Protein AF-Q32TJ1-F1 (afdb_monomer)

Structure (mmCIF, N/CA/C/O backbone):
data_AF-Q32TJ1-F1
#
_entry.id   AF-Q32TJ1-F1
#
loop_
_atom_site.group_PDB
_atom_site.id
_atom_site.type_symbol
_atom_site.label_atom_id
_atom_site.label_alt_id
_atom_site.label_comp_id
_atom_site.label_asym_id
_atom_site.label_entity_id
_atom_site.label_seq_id
_atom_site.pdbx_PDB_ins_code
_atom_site.Cartn_x
_atom_site.Cartn_y
_atom_site.Cartn_z
_atom_site.occupancy
_atom_site.B_iso_or_equiv
_atom_site.auth_seq_id
_atom_site.auth_comp_id
_atom_site.auth_asym_id
_atom_site.auth_atom_id
_atom_site.pdbx_PDB_model_num
ATOM 1 N N . ARG A 1 1 ? -4.917 -23.044 -46.648 1.00 36.59 1 ARG A N 1
ATOM 2 C CA . ARG A 1 1 ? -3.957 -22.404 -47.580 1.00 36.59 1 ARG A CA 1
ATOM 3 C C . ARG A 1 1 ? -4.450 -20.978 -47.834 1.00 36.59 1 ARG A C 1
ATOM 5 O O . ARG A 1 1 ? -5.431 -20.860 -48.542 1.00 36.59 1 ARG A O 1
ATOM 12 N N . ALA A 1 2 ? -3.769 -19.972 -47.253 1.00 36.56 2 ALA A N 1
ATOM 13 C CA . ALA A 1 2 ? -3.841 -18.522 -47.552 1.00 36.56 2 ALA A CA 1
ATOM 14 C C . ALA A 1 2 ? -5.196 -17.806 -47.244 1.00 36.56 2 ALA A C 1
ATOM 16 O O . ALA A 1 2 ? -6.236 -18.425 -47.377 1.00 36.56 2 ALA A O 1
ATOM 17 N N . LYS A 1 3 ? -5.308 -16.540 -46.803 1.00 39.62 3 LYS A N 1
ATOM 18 C CA . LYS A 1 3 ? -4.400 -15.377 -46.734 1.00 39.62 3 LYS A CA 1
ATOM 19 C C . LYS A 1 3 ? -4.752 -14.465 -45.535 1.00 39.62 3 LYS A C 1
ATOM 21 O O . LYS A 1 3 ? -5.917 -14.345 -45.180 1.00 39.62 3 LYS A O 1
ATOM 26 N N . LEU A 1 4 ? -3.728 -13.797 -44.989 1.00 44.09 4 LEU A N 1
ATOM 27 C CA . LEU A 1 4 ? -3.820 -12.560 -44.200 1.00 44.09 4 LEU A CA 1
ATOM 28 C C . LEU A 1 4 ? -4.519 -11.455 -45.015 1.00 44.09 4 LEU A C 1
ATOM 30 O O . LEU A 1 4 ? -4.162 -11.258 -46.176 1.00 44.09 4 LEU A O 1
ATOM 34 N N . GLU A 1 5 ? -5.406 -10.684 -44.386 1.00 36.50 5 GLU A N 1
ATOM 35 C CA . GLU A 1 5 ? -5.881 -9.394 -44.901 1.00 36.50 5 GLU A CA 1
ATOM 36 C C . GLU A 1 5 ? -5.278 -8.295 -44.015 1.00 36.50 5 GLU A C 1
ATOM 38 O O . GLU A 1 5 ? -5.454 -8.263 -42.796 1.00 36.50 5 GLU A O 1
ATOM 43 N N . SER A 1 6 ? -4.421 -7.490 -44.637 1.00 44.41 6 SER A N 1
ATOM 44 C CA . SER A 1 6 ? -3.606 -6.4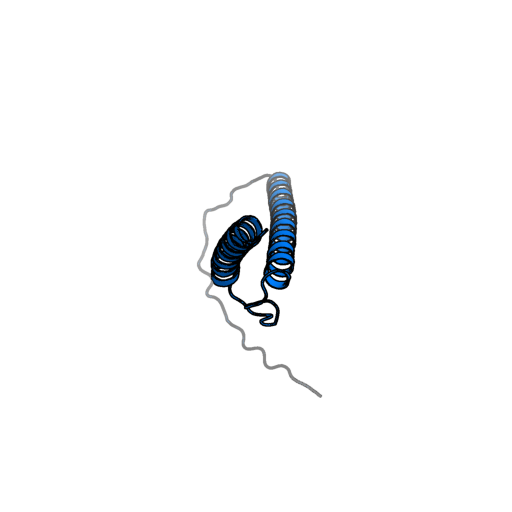57 -44.017 1.00 44.41 6 SER A CA 1
ATOM 45 C C . SER A 1 6 ? -4.335 -5.135 -44.204 1.00 44.41 6 SER A C 1
ATOM 47 O O . SER A 1 6 ? -4.279 -4.541 -45.278 1.00 44.41 6 SER A O 1
ATOM 49 N N . SER A 1 7 ? -5.019 -4.652 -43.167 1.00 45.88 7 SER A N 1
ATOM 50 C CA . SER A 1 7 ? -5.580 -3.300 -43.183 1.00 45.88 7 SER A CA 1
ATOM 51 C C . SER A 1 7 ? -4.448 -2.276 -43.045 1.00 45.88 7 SER A C 1
ATOM 53 O O . SER A 1 7 ? -4.089 -1.838 -41.949 1.00 45.88 7 SER A O 1
ATOM 55 N N . GLY A 1 8 ? -3.848 -1.927 -44.182 1.00 43.12 8 GLY A N 1
ATOM 56 C CA . GLY A 1 8 ? -2.823 -0.901 -44.308 1.00 43.12 8 GLY A CA 1
ATOM 57 C C . GLY A 1 8 ? -3.378 0.481 -43.971 1.00 43.12 8 GLY A C 1
ATOM 58 O O . GLY A 1 8 ? -4.147 1.063 -44.731 1.00 43.12 8 GLY A O 1
ATOM 59 N N . ARG A 1 9 ? -2.951 1.046 -42.839 1.00 52.78 9 ARG A N 1
ATOM 60 C CA . ARG A 1 9 ? -3.112 2.480 -42.575 1.00 52.78 9 ARG A CA 1
ATOM 61 C C . ARG A 1 9 ? -2.003 3.229 -43.311 1.00 52.78 9 ARG A C 1
ATOM 63 O O . ARG A 1 9 ? -0.878 3.306 -42.827 1.00 52.78 9 ARG A O 1
ATOM 70 N N . VAL A 1 10 ? -2.323 3.775 -44.482 1.00 51.16 10 VAL A N 1
ATOM 71 C CA . VAL A 1 10 ? -1.451 4.715 -45.199 1.00 51.16 10 VAL A CA 1
ATOM 72 C C . VAL A 1 10 ? -1.467 6.043 -44.439 1.00 51.16 10 VAL A C 1
ATOM 74 O O . VAL A 1 10 ? -2.418 6.818 -44.526 1.00 51.16 10 VAL A O 1
ATOM 77 N N . LEU A 1 11 ? -0.427 6.293 -43.642 1.00 51.31 11 LEU A N 1
ATOM 78 C CA . LEU A 1 11 ? -0.200 7.588 -43.006 1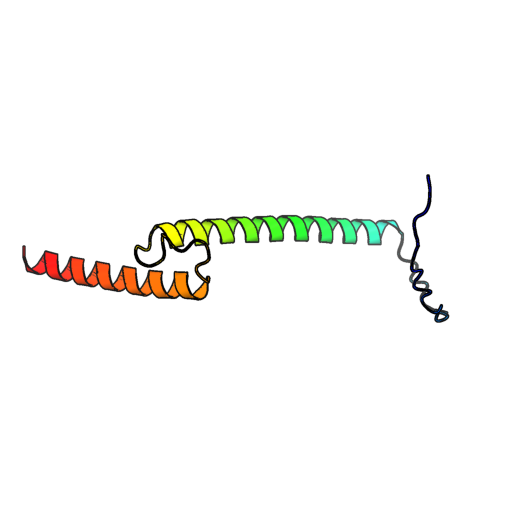.00 51.31 11 LEU A CA 1
ATOM 79 C C . LEU A 1 11 ? 0.426 8.545 -44.025 1.00 51.31 11 LEU A C 1
ATOM 81 O O . LEU A 1 11 ? 1.503 8.307 -44.567 1.00 51.31 11 LEU A O 1
ATOM 85 N N . LYS A 1 12 ? -0.314 9.622 -44.289 1.00 50.84 12 LYS A N 1
ATOM 86 C CA . LYS A 1 12 ? -0.010 10.722 -45.205 1.00 50.84 12 LYS A CA 1
ATOM 87 C C . LYS A 1 12 ? 1.358 11.329 -44.870 1.00 50.84 12 LYS A C 1
ATOM 89 O O . LYS A 1 12 ? 1.572 11.827 -43.767 1.00 50.84 12 LYS A O 1
ATOM 94 N N . GLN A 1 13 ? 2.269 11.278 -45.837 1.00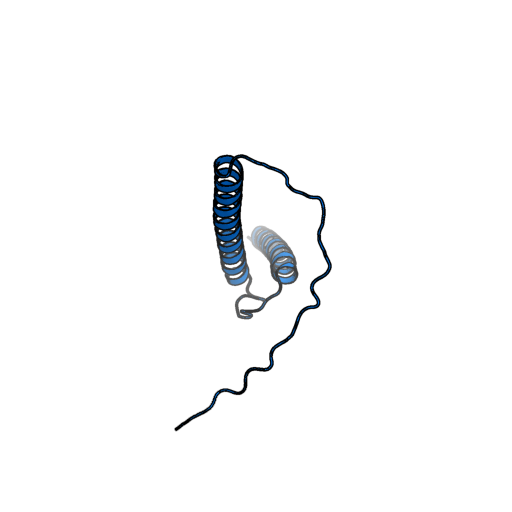 50.31 13 GLN A N 1
ATOM 95 C CA . GLN A 1 13 ? 3.613 11.840 -45.761 1.00 50.31 13 GLN A CA 1
ATOM 96 C C . GLN A 1 13 ? 3.501 13.372 -45.742 1.00 50.31 13 GLN A C 1
ATOM 98 O O . GLN A 1 13 ? 3.285 14.008 -46.771 1.00 50.31 13 GLN A O 1
ATOM 103 N N . ILE A 1 14 ? 3.579 13.970 -44.555 1.00 55.06 14 ILE A N 1
ATOM 104 C CA . ILE A 1 14 ? 3.745 15.416 -44.403 1.00 55.06 14 ILE A CA 1
ATOM 105 C C . ILE A 1 14 ? 5.242 15.683 -44.574 1.00 55.06 14 ILE A C 1
ATOM 107 O O . ILE A 1 14 ? 6.062 15.162 -43.818 1.00 55.06 14 ILE A O 1
ATOM 111 N N . SER A 1 15 ? 5.601 16.424 -45.621 1.00 56.97 15 SER A N 1
ATOM 112 C CA . SER A 1 15 ? 6.976 16.790 -45.965 1.00 56.97 15 SER A CA 1
ATOM 113 C C . SER A 1 15 ? 7.662 17.545 -44.822 1.00 56.97 15 SER A C 1
ATOM 115 O O . SER A 1 15 ? 7.551 18.764 -44.715 1.00 56.97 15 SER A O 1
ATOM 117 N N . ASN A 1 16 ? 8.419 16.828 -43.991 1.00 50.47 16 ASN A N 1
ATOM 118 C CA . ASN A 1 16 ? 9.330 17.412 -43.009 1.00 50.47 16 ASN A CA 1
ATOM 119 C C . ASN A 1 16 ? 10.631 17.839 -43.698 1.00 50.47 16 ASN A C 1
ATOM 121 O O . ASN A 1 16 ? 11.674 17.197 -43.559 1.00 50.47 16 ASN A O 1
ATOM 125 N N . ASN A 1 17 ? 10.577 18.950 -44.430 1.00 61.88 17 ASN A N 1
ATOM 126 C CA . ASN A 1 17 ? 11.786 19.701 -44.731 1.00 61.88 17 ASN A CA 1
ATOM 127 C C . ASN A 1 17 ? 12.159 20.514 -43.484 1.00 61.88 17 ASN A C 1
ATOM 129 O O . ASN A 1 17 ? 11.358 21.309 -43.002 1.00 61.88 17 ASN A O 1
ATOM 133 N N . ASN A 1 18 ? 13.401 20.339 -43.021 1.00 58.47 18 ASN A N 1
ATOM 134 C CA . ASN A 1 18 ? 14.131 21.246 -42.125 1.00 58.47 18 ASN A CA 1
ATOM 135 C C . ASN A 1 18 ? 14.252 20.917 -40.621 1.00 58.47 18 ASN A C 1
ATOM 137 O O . ASN A 1 18 ? 14.112 21.811 -39.793 1.00 58.47 18 ASN A O 1
ATOM 141 N N . ARG A 1 19 ? 14.634 19.683 -40.247 1.00 54.34 19 ARG A N 1
ATOM 142 C CA . ARG A 1 19 ? 15.381 19.433 -38.988 1.00 54.34 19 ARG A CA 1
ATOM 143 C C . ARG A 1 19 ? 16.430 18.336 -39.158 1.00 54.34 19 ARG A C 1
ATOM 145 O O . ARG A 1 19 ? 16.279 17.228 -38.655 1.00 54.34 19 ARG A O 1
ATOM 152 N N . ARG A 1 20 ? 17.519 18.646 -39.863 1.00 52.22 20 ARG A N 1
ATOM 153 C CA . ARG A 1 20 ? 18.772 17.908 -39.661 1.00 52.22 20 ARG A CA 1
ATOM 154 C C . ARG A 1 20 ? 19.455 18.483 -38.420 1.00 52.22 20 ARG A C 1
ATOM 156 O O . ARG A 1 20 ? 20.290 19.370 -38.533 1.00 52.22 20 ARG A O 1
ATOM 163 N N . CYS A 1 21 ? 19.071 17.994 -37.241 1.00 50.53 21 CYS A N 1
ATOM 164 C CA . CYS A 1 21 ? 19.967 18.048 -36.090 1.00 50.53 21 CYS A CA 1
ATOM 165 C C . CYS A 1 21 ? 21.008 16.953 -36.304 1.00 50.53 21 CYS A C 1
ATOM 167 O O . CYS A 1 21 ? 20.732 15.772 -36.108 1.00 50.53 21 CYS A O 1
ATOM 169 N N . SER A 1 22 ? 22.185 17.346 -36.776 1.00 60.09 22 SER A N 1
ATOM 170 C CA . SER A 1 22 ? 23.355 16.477 -36.824 1.00 60.09 22 SER A CA 1
ATOM 171 C C . SER A 1 22 ? 23.929 16.346 -35.413 1.00 60.09 22 SER A C 1
ATOM 173 O O . SER A 1 22 ? 24.976 16.913 -35.114 1.00 60.09 22 SER A O 1
ATOM 175 N N . SER A 1 23 ? 23.232 15.630 -34.529 1.00 61.84 23 SER A N 1
ATOM 176 C CA . SER A 1 23 ? 23.870 15.109 -33.320 1.00 61.84 23 SER A CA 1
ATOM 177 C C . SER A 1 23 ? 24.810 13.976 -33.743 1.00 61.84 23 SER A C 1
ATOM 179 O O . SER A 1 23 ? 24.420 13.139 -34.568 1.00 61.84 23 SER A O 1
ATOM 181 N N . PRO A 1 24 ? 26.053 13.908 -33.232 1.00 63.25 24 PRO A N 1
ATOM 182 C CA . PRO A 1 24 ? 26.896 12.739 -33.442 1.00 63.25 24 PRO A CA 1
ATOM 183 C C . PRO A 1 24 ? 26.111 11.516 -32.962 1.00 63.25 24 PRO A C 1
ATOM 185 O O . PRO A 1 24 ? 25.669 11.499 -31.816 1.00 63.25 24 PRO A O 1
ATOM 188 N N . ARG A 1 25 ? 25.929 10.494 -33.810 1.00 60.00 25 ARG A N 1
ATOM 189 C CA . ARG A 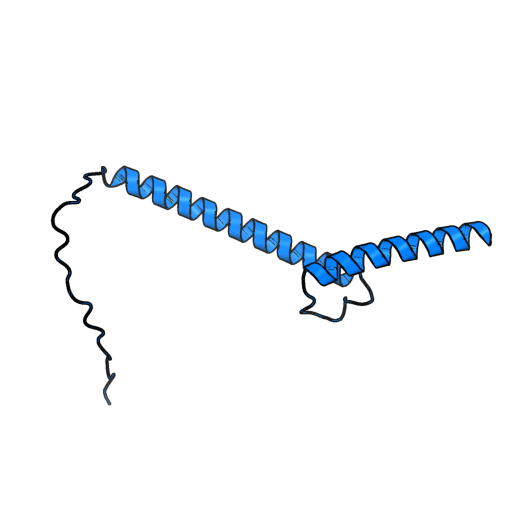1 25 ? 25.112 9.291 -33.515 1.00 60.00 25 ARG A CA 1
ATOM 190 C C . ARG A 1 25 ? 25.469 8.608 -32.180 1.00 60.00 25 ARG A C 1
ATOM 192 O O . ARG A 1 25 ? 24.663 7.856 -31.648 1.00 60.00 25 ARG A O 1
ATOM 199 N N . SER A 1 26 ? 26.662 8.882 -31.647 1.00 61.06 26 SER A N 1
ATOM 200 C CA . SER A 1 26 ? 27.119 8.465 -30.317 1.00 61.06 26 SER A CA 1
ATOM 201 C C . SER A 1 26 ? 26.354 9.128 -29.161 1.00 61.06 26 SER A C 1
ATOM 203 O O . SER A 1 26 ? 26.027 8.447 -28.196 1.00 61.06 26 SER A O 1
ATOM 205 N N . SER A 1 27 ? 26.041 10.428 -29.246 1.00 63.22 27 SER A N 1
ATOM 206 C CA . SER A 1 27 ? 25.383 11.179 -28.162 1.00 63.22 27 SER A CA 1
ATOM 207 C C . SER A 1 27 ? 23.939 10.725 -27.949 1.00 63.22 27 SER A C 1
ATOM 209 O O . SER A 1 27 ? 23.496 10.580 -26.811 1.00 63.22 27 SER A O 1
ATOM 211 N N . ASP A 1 28 ? 23.219 10.433 -29.035 1.00 70.94 28 ASP A N 1
ATOM 212 C CA . ASP A 1 28 ? 21.846 9.924 -28.955 1.00 70.94 28 ASP A CA 1
ATOM 213 C C . ASP A 1 28 ? 21.812 8.514 -28.341 1.00 70.94 28 ASP A C 1
ATOM 215 O O . ASP A 1 28 ? 20.839 8.135 -27.686 1.00 70.94 28 ASP A O 1
ATOM 219 N N . ASN A 1 29 ? 22.871 7.719 -28.531 1.00 78.81 29 ASN A N 1
ATOM 220 C CA . ASN A 1 29 ? 22.958 6.373 -27.971 1.00 78.81 29 ASN A CA 1
ATOM 221 C C . ASN A 1 29 ? 23.153 6.413 -26.446 1.00 78.81 29 ASN A C 1
ATOM 223 O O . ASN A 1 29 ? 22.432 5.731 -25.721 1.00 78.81 29 ASN A O 1
ATOM 227 N N . GLU A 1 30 ? 24.035 7.286 -25.951 1.00 85.69 30 GLU A N 1
ATOM 228 C CA . GLU A 1 30 ? 24.239 7.460 -24.506 1.00 85.69 30 GLU A CA 1
ATOM 229 C C . GLU A 1 30 ? 22.988 7.976 -23.783 1.00 85.69 30 GLU A C 1
ATOM 231 O O . GLU A 1 30 ? 22.680 7.543 -22.669 1.00 85.69 30 GLU A O 1
ATOM 236 N N . GLU A 1 31 ? 22.233 8.889 -24.397 1.00 92.19 31 GLU A N 1
ATOM 237 C CA . GLU A 1 31 ? 20.971 9.365 -23.825 1.00 92.19 31 GLU A CA 1
ATOM 238 C C . GLU A 1 31 ? 19.909 8.255 -23.781 1.00 92.19 31 GLU A C 1
ATOM 240 O O . GLU A 1 31 ? 19.195 8.099 -22.782 1.00 92.19 31 GLU A O 1
ATOM 245 N N . ASN A 1 32 ? 19.832 7.430 -24.829 1.00 93.44 32 ASN A N 1
ATOM 246 C CA . ASN A 1 32 ? 18.945 6.272 -24.846 1.00 93.44 32 ASN A CA 1
ATOM 247 C C . ASN A 1 32 ? 19.292 5.256 -23.752 1.00 93.44 32 ASN A C 1
ATOM 249 O O . ASN A 1 32 ? 18.374 4.740 -23.105 1.00 93.44 32 ASN A O 1
ATOM 253 N N . ASP A 1 33 ? 20.577 5.010 -23.501 1.00 94.25 33 ASP A N 1
ATOM 254 C CA . ASP A 1 33 ? 21.033 4.098 -22.451 1.00 94.25 33 ASP A CA 1
ATOM 255 C C . ASP A 1 33 ? 20.731 4.640 -21.049 1.00 94.25 33 ASP A C 1
ATOM 257 O O . ASP A 1 33 ? 20.189 3.912 -20.211 1.00 94.25 33 ASP A O 1
ATOM 261 N N . LYS A 1 34 ? 20.947 5.939 -20.799 1.00 96.00 34 LYS A N 1
ATOM 262 C CA . LYS A 1 34 ? 20.542 6.595 -19.539 1.00 96.00 34 LYS A CA 1
ATOM 263 C C . LYS A 1 34 ? 19.039 6.464 -19.300 1.00 96.00 34 LYS A C 1
ATOM 265 O O . LYS A 1 34 ? 18.609 6.061 -18.217 1.00 96.00 34 LYS A O 1
ATOM 270 N N . ARG A 1 35 ? 18.229 6.738 -20.328 1.00 96.94 35 ARG A N 1
ATOM 271 C CA . ARG A 1 35 ? 16.766 6.617 -20.262 1.00 96.94 35 ARG A CA 1
ATOM 272 C C . ARG A 1 35 ? 16.322 5.171 -20.030 1.00 96.94 35 ARG A C 1
ATOM 274 O O . ARG A 1 35 ? 15.392 4.931 -19.257 1.00 96.94 35 ARG A O 1
ATOM 281 N N . ARG A 1 36 ? 16.981 4.198 -20.668 1.00 97.25 36 ARG A N 1
ATOM 282 C CA . ARG A 1 36 ? 16.730 2.765 -20.457 1.00 97.25 36 ARG A CA 1
ATOM 283 C C . ARG A 1 36 ? 17.005 2.380 -19.006 1.00 97.25 36 ARG A C 1
ATOM 285 O O . ARG A 1 36 ? 16.117 1.814 -18.370 1.00 97.25 36 ARG A O 1
ATOM 292 N N . THR A 1 37 ? 18.179 2.720 -18.483 1.00 97.81 37 THR A N 1
ATOM 293 C CA . THR A 1 37 ? 18.581 2.415 -17.102 1.00 97.81 37 THR A CA 1
ATOM 294 C C . THR A 1 37 ? 17.628 3.045 -16.091 1.00 97.81 37 THR A C 1
ATOM 296 O O . THR A 1 37 ? 17.114 2.347 -15.218 1.00 97.81 37 THR A O 1
ATOM 299 N N . HIS A 1 38 ? 17.284 4.325 -16.264 1.00 98.44 38 HIS A N 1
ATOM 300 C CA . HIS A 1 38 ? 16.296 5.013 -15.431 1.00 98.44 38 HIS A CA 1
ATOM 301 C C . HIS A 1 38 ? 14.949 4.268 -15.383 1.00 98.44 38 HIS A C 1
ATOM 303 O O . HIS A 1 38 ? 14.395 4.027 -14.312 1.00 98.44 38 HIS A O 1
ATOM 309 N N . ASN A 1 39 ? 14.431 3.838 -16.538 1.00 98.50 39 ASN A N 1
ATOM 310 C CA . ASN A 1 39 ? 13.153 3.127 -16.614 1.00 98.50 39 ASN A CA 1
ATOM 311 C C . ASN A 1 39 ? 13.180 1.753 -15.931 1.00 98.50 39 ASN A C 1
ATOM 313 O O . ASN A 1 39 ? 12.156 1.318 -15.396 1.00 98.50 39 ASN A O 1
ATOM 317 N N . VAL A 1 40 ? 14.321 1.059 -15.972 1.00 98.56 40 VAL A N 1
ATOM 318 C CA . VAL A 1 40 ? 14.509 -0.216 -15.267 1.00 98.56 40 VAL A CA 1
ATOM 319 C C . VAL A 1 40 ? 14.461 0.014 -13.760 1.00 98.56 40 VAL A C 1
ATOM 321 O O . VAL A 1 40 ? 13.663 -0.634 -13.082 1.00 98.56 40 VAL A O 1
ATOM 324 N N . LEU A 1 41 ? 15.229 0.984 -13.259 1.00 98.50 41 LEU A N 1
ATOM 325 C CA . LEU A 1 41 ? 15.285 1.302 -11.831 1.00 98.50 41 LEU A CA 1
ATOM 326 C C . LEU A 1 41 ? 13.923 1.758 -11.292 1.00 98.50 41 LEU A C 1
ATOM 328 O O . LEU A 1 41 ? 13.461 1.252 -10.273 1.00 98.50 41 LEU A O 1
ATOM 332 N N . GLU A 1 42 ? 13.207 2.627 -12.009 1.00 98.62 42 GLU A N 1
ATOM 333 C CA . GLU A 1 42 ? 11.879 3.074 -11.568 1.00 98.62 42 GLU A CA 1
ATOM 334 C C . GLU A 1 42 ? 10.829 1.952 -11.643 1.00 98.62 42 GLU A C 1
ATOM 336 O O . GLU A 1 42 ? 9.858 1.929 -10.883 1.00 98.62 42 GLU A O 1
ATOM 341 N N . ARG A 1 43 ? 10.985 0.975 -12.546 1.00 98.75 43 ARG A N 1
ATOM 342 C CA . ARG A 1 43 ? 10.136 -0.226 -12.531 1.00 98.75 43 ARG A CA 1
ATOM 343 C C . ARG A 1 43 ? 10.424 -1.080 -11.299 1.00 98.75 43 ARG A C 1
ATOM 345 O O . ARG A 1 43 ? 9.471 -1.515 -10.659 1.00 98.75 43 ARG A O 1
ATOM 352 N N . GLN A 1 44 ? 11.695 -1.290 -10.963 1.00 98.81 44 GLN A N 1
ATOM 353 C CA . GLN A 1 44 ? 12.086 -2.028 -9.764 1.00 98.81 44 GLN A CA 1
ATOM 354 C C . GLN A 1 44 ? 11.533 -1.356 -8.503 1.00 98.81 44 GLN A C 1
ATOM 356 O O . GLN A 1 44 ? 10.790 -1.992 -7.759 1.00 98.81 44 GLN A O 1
ATOM 361 N N . ARG A 1 45 ? 11.762 -0.049 -8.341 1.00 98.75 45 ARG A N 1
ATOM 362 C CA . ARG A 1 45 ? 11.224 0.740 -7.226 1.00 98.75 45 ARG A CA 1
ATOM 363 C C . ARG A 1 45 ? 9.705 0.601 -7.094 1.00 98.75 45 ARG A C 1
ATOM 365 O O . ARG A 1 45 ? 9.180 0.412 -5.998 1.00 98.75 45 ARG A O 1
ATOM 372 N N . ARG A 1 46 ? 8.967 0.675 -8.209 1.00 98.69 46 ARG A N 1
ATOM 373 C CA . ARG A 1 46 ? 7.500 0.514 -8.195 1.00 98.69 46 ARG A CA 1
ATOM 374 C C . ARG A 1 46 ? 7.058 -0.902 -7.835 1.00 98.69 46 ARG A C 1
ATOM 376 O O . ARG A 1 46 ? 6.014 -1.046 -7.199 1.00 98.69 46 ARG A O 1
ATOM 383 N N . ASN A 1 47 ? 7.817 -1.922 -8.227 1.00 98.75 47 ASN A N 1
ATOM 384 C CA . ASN A 1 47 ? 7.544 -3.307 -7.851 1.00 98.75 47 ASN A CA 1
ATOM 385 C C . ASN A 1 47 ? 7.772 -3.525 -6.353 1.00 98.75 47 ASN A C 1
ATOM 387 O O . ASN A 1 47 ? 6.895 -4.078 -5.698 1.00 98.75 47 ASN A O 1
ATOM 391 N N . GLU A 1 48 ? 8.882 -3.031 -5.806 1.00 98.75 48 GLU A N 1
ATOM 392 C CA . GLU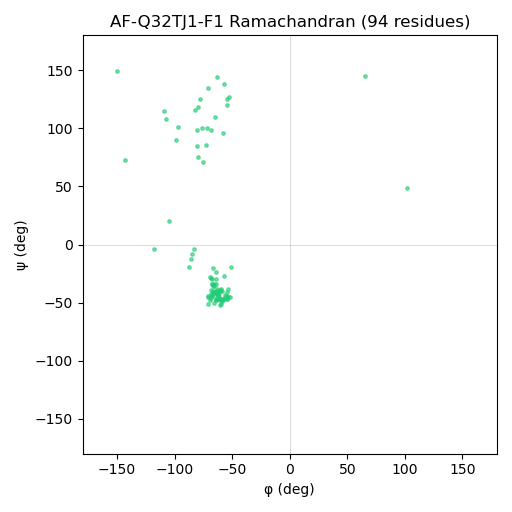 A 1 48 ? 9.166 -3.081 -4.366 1.00 98.75 48 GLU A CA 1
ATOM 393 C C . GLU A 1 48 ? 8.061 -2.380 -3.569 1.00 98.75 48 GLU A C 1
ATOM 395 O O . GLU A 1 48 ? 7.466 -2.984 -2.680 1.00 98.75 48 GLU A O 1
ATOM 400 N N . LEU A 1 49 ? 7.666 -1.167 -3.973 1.00 98.50 49 LEU A N 1
ATOM 401 C CA . LEU A 1 49 ? 6.557 -0.449 -3.340 1.00 98.50 49 LEU A CA 1
ATOM 402 C C . LEU A 1 49 ? 5.236 -1.231 -3.409 1.00 98.50 49 LEU A C 1
ATOM 404 O O . LEU A 1 49 ? 4.461 -1.237 -2.454 1.00 98.50 49 LEU A O 1
ATOM 408 N N . LYS A 1 50 ? 4.951 -1.892 -4.538 1.00 98.06 50 LYS A N 1
ATOM 409 C CA . LYS A 1 50 ? 3.762 -2.743 -4.684 1.00 98.06 50 LYS A CA 1
ATOM 410 C C . LYS A 1 50 ? 3.798 -3.919 -3.701 1.00 98.06 50 LYS A C 1
ATOM 412 O O . LYS A 1 50 ? 2.773 -4.199 -3.089 1.00 98.06 50 LYS A O 1
ATOM 417 N N . LEU A 1 51 ? 4.952 -4.565 -3.534 1.00 98.25 51 LEU A N 1
ATOM 418 C CA . LEU A 1 51 ? 5.132 -5.649 -2.566 1.00 98.25 51 LEU A CA 1
ATOM 419 C C . LEU A 1 51 ? 4.957 -5.148 -1.128 1.00 98.25 51 LEU A C 1
ATOM 421 O O . LEU A 1 51 ? 4.253 -5.792 -0.358 1.00 98.25 51 LEU A O 1
ATOM 425 N N . SER A 1 52 ? 5.488 -3.969 -0.788 1.00 98.44 52 SER A N 1
ATOM 426 C CA . SER A 1 52 ? 5.260 -3.352 0.526 1.00 98.44 52 SER A CA 1
ATOM 427 C C . SER A 1 52 ? 3.774 -3.088 0.797 1.00 98.44 52 SER A C 1
ATOM 429 O O . SER A 1 52 ? 3.310 -3.312 1.910 1.00 98.44 52 SER A O 1
ATOM 431 N N . PHE A 1 53 ? 2.998 -2.667 -0.211 1.00 98.50 53 PHE A N 1
ATOM 432 C CA . PHE A 1 53 ? 1.544 -2.508 -0.074 1.00 98.50 53 PHE A CA 1
ATOM 433 C C . PHE A 1 53 ? 0.813 -3.834 0.161 1.00 98.50 53 PHE A C 1
ATOM 435 O O . PHE A 1 53 ? -0.169 -3.852 0.898 1.00 98.50 53 PHE A O 1
ATOM 442 N N . PHE A 1 54 ? 1.266 -4.927 -0.457 1.00 98.06 54 PHE A N 1
ATOM 443 C CA . PHE A 1 54 ? 0.699 -6.254 -0.214 1.00 98.06 54 PHE A CA 1
ATOM 444 C C . PHE A 1 54 ? 1.022 -6.749 1.190 1.00 98.06 54 PHE A C 1
ATOM 446 O O . PHE A 1 54 ? 0.105 -7.107 1.917 1.00 98.06 54 PHE A O 1
ATOM 453 N N . ALA A 1 55 ? 2.285 -6.642 1.607 1.00 98.25 55 ALA A N 1
ATOM 454 C CA . ALA A 1 55 ? 2.686 -6.980 2.966 1.00 98.25 55 ALA A CA 1
ATOM 455 C C . ALA A 1 55 ? 1.886 -6.180 4.007 1.00 98.25 55 ALA A C 1
ATOM 457 O O . ALA A 1 55 ? 1.405 -6.757 4.974 1.00 98.25 55 ALA A O 1
ATOM 458 N N . LEU A 1 56 ? 1.682 -4.874 3.785 1.00 98.44 56 LEU A N 1
ATOM 459 C CA . LEU A 1 56 ? 0.860 -4.039 4.663 1.00 98.44 56 LEU A CA 1
ATOM 460 C C . LEU A 1 56 ? -0.609 -4.483 4.684 1.00 98.44 56 LEU A C 1
ATOM 462 O O . LEU A 1 56 ? -1.189 -4.589 5.759 1.00 98.44 56 LEU A O 1
ATOM 466 N N . ARG A 1 57 ? -1.213 -4.747 3.518 1.00 98.44 57 ARG A N 1
ATOM 467 C CA . ARG A 1 57 ? -2.600 -5.234 3.418 1.00 98.44 57 ARG A CA 1
ATOM 468 C C . ARG A 1 57 ? -2.802 -6.495 4.254 1.00 98.44 57 ARG A C 1
ATOM 470 O O . ARG A 1 57 ? -3.799 -6.589 4.960 1.00 98.44 57 ARG A O 1
ATOM 477 N N . ASP A 1 58 ? -1.861 -7.430 4.180 1.00 98.06 58 ASP A N 1
ATOM 478 C CA . ASP A 1 58 ? -1.964 -8.726 4.851 1.00 98.06 58 ASP A CA 1
ATOM 479 C C . ASP A 1 58 ? -1.929 -8.604 6.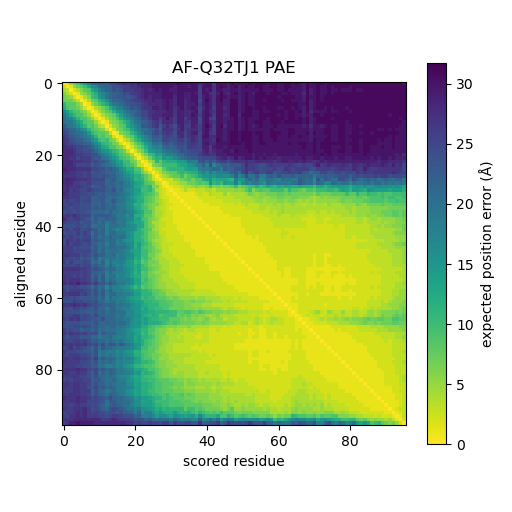387 1.00 98.06 58 ASP A C 1
ATOM 481 O O . ASP A 1 58 ? -2.414 -9.494 7.077 1.00 98.06 58 ASP A O 1
ATOM 485 N N . GLN A 1 59 ? -1.420 -7.490 6.932 1.00 97.94 59 GLN A N 1
ATOM 486 C CA . GLN A 1 59 ? -1.435 -7.205 8.376 1.00 97.94 59 GLN A CA 1
ATOM 487 C C . GLN A 1 59 ? -2.737 -6.560 8.871 1.00 97.94 59 GLN A C 1
ATOM 489 O O . GLN A 1 59 ? -2.904 -6.380 10.074 1.00 97.94 59 GLN A O 1
ATOM 494 N N . ILE A 1 60 ? -3.646 -6.166 7.974 1.00 98.00 60 ILE A N 1
ATOM 495 C CA . ILE A 1 60 ? -4.862 -5.429 8.329 1.00 98.00 60 ILE A CA 1
ATOM 496 C C . ILE A 1 60 ? -6.063 -6.375 8.192 1.00 98.00 60 ILE A C 1
ATOM 498 O O . ILE A 1 60 ? -6.475 -6.656 7.061 1.00 98.00 60 ILE A O 1
ATOM 502 N N . PRO A 1 61 ? -6.679 -6.830 9.301 1.00 96.81 61 PRO A N 1
ATOM 503 C CA . PRO A 1 61 ? -7.712 -7.870 9.266 1.00 96.81 61 PRO A CA 1
ATOM 504 C C . PRO A 1 61 ? -8.881 -7.574 8.316 1.00 96.81 61 PRO A C 1
ATOM 506 O O . PRO A 1 61 ? -9.358 -8.466 7.620 1.00 96.81 61 PRO A O 1
ATOM 509 N N . GLU A 1 62 ? -9.312 -6.312 8.231 1.00 96.12 62 GLU A N 1
ATOM 510 C CA . GLU A 1 62 ? -10.455 -5.899 7.404 1.00 96.12 62 GLU A CA 1
ATOM 511 C C . GLU A 1 62 ? -10.192 -6.015 5.891 1.00 96.12 62 GLU A C 1
ATOM 513 O O . GLU A 1 62 ? -11.121 -6.225 5.111 1.00 96.12 62 GLU A O 1
ATOM 518 N N . VAL A 1 63 ? -8.934 -5.887 5.449 1.00 96.94 63 VAL A N 1
ATOM 519 C CA . VAL A 1 63 ? -8.579 -5.875 4.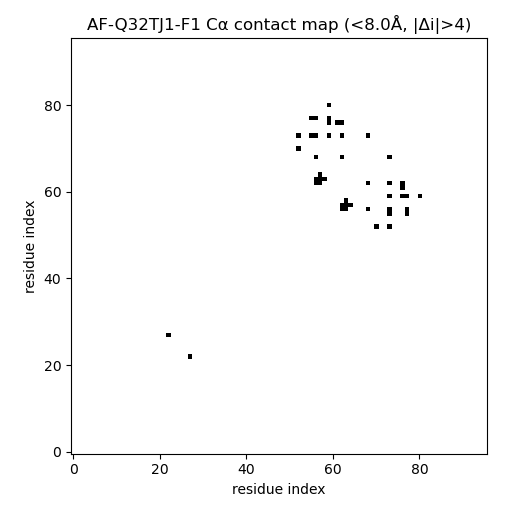015 1.00 96.94 63 VAL A CA 1
ATOM 520 C C . VAL A 1 63 ? -7.664 -7.021 3.587 1.00 96.94 63 VAL A C 1
ATOM 522 O O . VAL A 1 63 ? -7.423 -7.158 2.388 1.00 96.94 63 VAL A O 1
ATOM 525 N N . ALA A 1 64 ? -7.205 -7.867 4.513 1.00 96.00 64 ALA A N 1
ATOM 526 C CA . ALA A 1 64 ? -6.297 -8.983 4.238 1.00 96.00 64 ALA A CA 1
ATOM 527 C C . ALA A 1 64 ? -6.827 -9.933 3.146 1.00 96.00 64 ALA A C 1
ATOM 529 O O . ALA A 1 64 ? -6.090 -10.313 2.240 1.00 96.00 64 ALA A O 1
ATOM 530 N N . ASN A 1 65 ? -8.132 -10.231 3.158 1.00 94.56 65 ASN A N 1
ATOM 531 C CA . ASN A 1 65 ? -8.770 -11.124 2.179 1.00 94.56 65 ASN A CA 1
ATOM 532 C C . ASN A 1 65 ? -9.150 -10.434 0.855 1.00 94.56 65 ASN A C 1
ATOM 534 O O . ASN A 1 65 ? -9.646 -11.082 -0.067 1.00 94.56 65 ASN A O 1
ATOM 538 N N . ASN A 1 66 ? -8.952 -9.117 0.734 1.00 94.38 66 ASN A N 1
ATOM 539 C CA . ASN A 1 66 ? -9.272 -8.374 -0.481 1.00 94.38 66 ASN A CA 1
ATOM 540 C C . ASN A 1 66 ? -8.014 -8.157 -1.324 1.00 94.38 66 ASN A C 1
ATOM 542 O O . ASN A 1 66 ? -7.343 -7.125 -1.232 1.00 94.38 66 ASN A O 1
ATOM 546 N N . GLU A 1 67 ? -7.736 -9.098 -2.225 1.00 92.69 67 GLU A N 1
ATOM 547 C CA . GLU A 1 67 ? -6.531 -9.042 -3.056 1.00 92.69 67 GLU A CA 1
ATOM 548 C C . GLU A 1 67 ? -6.402 -7.757 -3.890 1.00 92.69 67 GLU A C 1
ATOM 550 O O . GLU A 1 67 ? -5.294 -7.316 -4.207 1.00 92.69 67 GLU A O 1
ATOM 555 N N . LYS A 1 68 ? -7.540 -7.137 -4.224 1.00 94.62 68 LYS A N 1
ATOM 556 C CA . LYS A 1 68 ? -7.644 -5.939 -5.063 1.00 94.62 68 LYS A CA 1
ATOM 557 C C . LYS A 1 68 ? -7.934 -4.671 -4.254 1.00 94.62 68 LYS A C 1
ATOM 559 O O . LYS A 1 68 ? -8.394 -3.682 -4.828 1.00 94.62 68 LYS A O 1
ATOM 564 N N . ALA A 1 69 ? -7.660 -4.675 -2.947 1.00 96.56 69 ALA A N 1
ATOM 565 C CA . ALA A 1 69 ? -7.835 -3.507 -2.092 1.00 96.56 69 ALA A CA 1
ATOM 566 C C . ALA A 1 69 ? -7.109 -2.269 -2.674 1.00 96.56 69 ALA A C 1
ATOM 568 O O . ALA A 1 69 ? -5.910 -2.333 -2.974 1.00 96.56 69 ALA A O 1
ATOM 569 N N . PRO A 1 70 ? -7.797 -1.124 -2.847 1.00 97.75 70 PRO A N 1
ATOM 570 C CA . PRO A 1 70 ? -7.162 0.094 -3.339 1.00 97.75 70 PRO A CA 1
ATOM 571 C C . PRO A 1 70 ? -6.078 0.601 -2.378 1.00 97.75 70 PRO A C 1
ATOM 573 O O . PRO A 1 70 ? -6.265 0.575 -1.165 1.00 97.75 70 PRO A O 1
ATOM 576 N N . LYS A 1 71 ? -4.984 1.172 -2.905 1.00 97.94 71 LYS A N 1
ATOM 577 C CA . LYS A 1 71 ? -3.877 1.716 -2.084 1.00 97.94 71 LYS A CA 1
ATOM 578 C C . LYS A 1 71 ? -4.355 2.686 -1.004 1.00 97.94 71 LYS A C 1
ATOM 580 O O . LYS A 1 71 ? -3.933 2.588 0.139 1.00 97.94 71 LYS A O 1
ATOM 585 N N . VAL A 1 72 ? -5.258 3.601 -1.360 1.00 98.31 72 VAL A N 1
ATOM 586 C CA . VAL A 1 72 ? -5.815 4.577 -0.410 1.00 98.31 72 VAL A CA 1
ATOM 587 C C . VAL A 1 72 ? -6.615 3.906 0.708 1.00 98.31 72 VAL A C 1
ATOM 589 O O . VAL A 1 72 ? -6.587 4.376 1.839 1.00 98.31 72 VAL A O 1
ATOM 592 N N . VAL A 1 73 ? -7.294 2.795 0.409 1.00 98.12 73 VAL A N 1
ATOM 593 C CA . VAL A 1 73 ? -8.053 2.028 1.401 1.00 98.12 73 VAL A CA 1
ATOM 594 C C . VAL A 1 73 ? -7.093 1.310 2.343 1.00 98.12 73 VAL A C 1
ATOM 596 O O . VAL A 1 73 ? -7.268 1.425 3.548 1.00 98.12 73 VAL A O 1
ATOM 599 N N . ILE A 1 74 ? -6.039 0.669 1.820 1.00 98.44 74 ILE A N 1
ATOM 600 C CA . ILE A 1 74 ? -4.993 0.035 2.643 1.00 98.44 74 ILE A CA 1
ATOM 601 C C . ILE A 1 74 ? -4.403 1.049 3.634 1.00 98.44 74 ILE A C 1
ATOM 603 O O . ILE A 1 74 ? -4.306 0.750 4.816 1.00 98.44 74 ILE A O 1
ATOM 607 N N . LEU A 1 75 ? -4.067 2.264 3.181 1.00 98.62 75 LEU A N 1
ATOM 608 C CA . LEU A 1 75 ? -3.505 3.296 4.061 1.00 98.62 75 LEU A CA 1
ATOM 609 C C . LEU A 1 75 ? -4.489 3.742 5.148 1.00 98.62 75 LEU A C 1
ATOM 611 O O . LEU A 1 75 ? -4.115 3.789 6.315 1.00 98.62 75 LEU A O 1
ATOM 615 N N . LYS A 1 76 ? -5.744 4.038 4.784 1.00 98.56 76 LYS A N 1
ATOM 616 C CA . LYS A 1 76 ? -6.770 4.455 5.755 1.00 98.56 76 LYS A CA 1
ATOM 617 C C . LYS A 1 76 ? -7.022 3.372 6.803 1.00 98.56 76 LYS A C 1
ATOM 619 O O . LYS A 1 76 ? -6.984 3.655 7.995 1.00 98.56 76 LYS A O 1
ATOM 624 N N . LYS A 1 77 ? -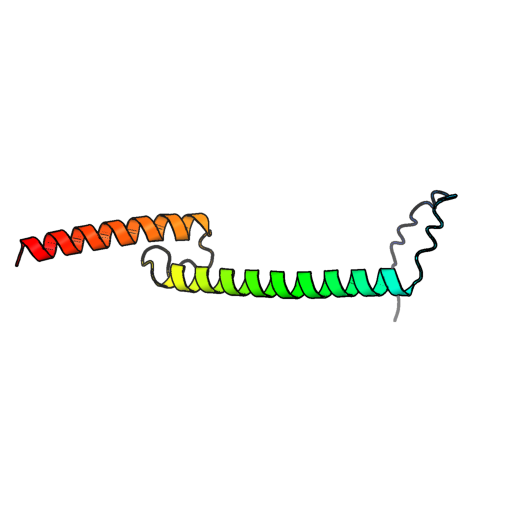7.193 2.126 6.354 1.00 98.31 77 LYS A N 1
ATOM 625 C CA . LYS A 1 77 ? -7.441 0.978 7.229 1.00 98.31 77 LYS A CA 1
ATOM 626 C C . LYS A 1 77 ? -6.247 0.628 8.107 1.00 98.31 77 LYS A C 1
ATOM 628 O O . LYS A 1 77 ? -6.448 0.266 9.258 1.00 98.31 77 LYS A O 1
ATOM 633 N N . ALA A 1 78 ? -5.018 0.815 7.625 1.00 98.44 78 ALA A N 1
ATOM 634 C CA . ALA A 1 78 ? -3.826 0.685 8.459 1.00 98.44 78 ALA A CA 1
ATOM 635 C C . ALA A 1 78 ? -3.840 1.684 9.623 1.00 98.44 78 ALA A C 1
ATOM 637 O O . ALA A 1 78 ? -3.591 1.307 10.764 1.00 98.44 78 ALA A O 1
ATOM 638 N N . THR A 1 79 ? -4.145 2.955 9.342 1.00 98.50 79 THR A N 1
ATOM 639 C CA . THR A 1 79 ? -4.209 3.998 10.374 1.00 98.50 79 THR A CA 1
ATOM 640 C C . THR A 1 79 ? -5.315 3.719 11.387 1.00 98.50 79 THR A C 1
ATOM 642 O O . THR A 1 79 ? -5.049 3.764 12.584 1.00 98.50 79 THR A O 1
ATOM 645 N N . GLU A 1 80 ? -6.522 3.385 10.920 1.00 98.19 80 GLU A N 1
ATOM 646 C CA . GLU A 1 80 ? -7.649 3.004 11.785 1.00 98.19 80 GLU A CA 1
ATOM 647 C C . GLU A 1 80 ? -7.276 1.823 12.696 1.00 98.19 80 GLU A C 1
ATOM 649 O O . GLU A 1 80 ? -7.498 1.886 13.903 1.00 98.19 80 GLU A O 1
ATOM 654 N N . TYR A 1 81 ? -6.631 0.793 12.139 1.00 98.31 81 TYR A N 1
ATOM 655 C CA . TYR A 1 81 ? -6.232 -0.402 12.882 1.00 98.31 81 TYR A CA 1
ATOM 656 C C . TYR A 1 81 ? -5.169 -0.123 13.953 1.00 98.31 81 TYR A C 1
ATOM 658 O O . TYR A 1 81 ? -5.264 -0.620 15.072 1.00 98.31 81 TYR A O 1
ATOM 666 N N . VAL A 1 82 ? -4.164 0.707 13.655 1.00 98.25 82 VAL A N 1
ATOM 667 C CA . VAL A 1 82 ? -3.157 1.094 14.659 1.00 98.25 82 VAL A CA 1
ATOM 668 C C . VAL A 1 82 ? -3.799 1.874 15.808 1.00 98.25 82 VAL A C 1
ATOM 670 O O . VAL A 1 82 ? -3.474 1.618 16.965 1.00 98.25 82 VAL A O 1
ATOM 673 N N . ILE A 1 83 ? -4.722 2.794 15.509 1.00 98.25 83 ILE A N 1
ATOM 674 C CA . ILE A 1 83 ? -5.424 3.576 16.536 1.00 98.25 83 ILE A CA 1
ATOM 675 C C . ILE A 1 83 ? -6.250 2.655 17.442 1.00 98.25 83 ILE A C 1
ATOM 677 O O . ILE A 1 83 ? -6.135 2.759 18.664 1.00 98.25 83 ILE A O 1
ATOM 681 N N . SER A 1 84 ? -7.019 1.721 16.869 1.00 97.69 84 SER A N 1
ATOM 682 C CA . SER A 1 84 ? -7.834 0.795 17.663 1.00 97.69 84 SER A CA 1
ATOM 683 C C . SER A 1 84 ? -6.976 -0.112 18.545 1.00 97.69 84 SER A C 1
ATOM 685 O O . SER A 1 84 ? -7.276 -0.275 19.724 1.00 97.69 84 SER A O 1
ATOM 687 N N . MET A 1 85 ? -5.863 -0.641 18.018 1.00 97.50 85 MET A N 1
ATOM 688 C CA . MET A 1 85 ? -4.940 -1.459 18.815 1.00 97.50 85 MET A CA 1
ATOM 689 C C . MET A 1 85 ? -4.362 -0.683 20.005 1.00 97.50 85 MET A C 1
ATOM 691 O O . MET A 1 85 ? -4.281 -1.226 21.103 1.00 97.50 85 MET A O 1
ATOM 695 N N . GLN A 1 86 ? -3.995 0.588 19.819 1.00 97.81 86 GLN A N 1
ATOM 696 C CA . GLN A 1 86 ? -3.484 1.429 20.909 1.00 97.81 86 GLN A CA 1
ATOM 697 C C . GLN A 1 86 ? -4.550 1.724 21.974 1.00 97.81 86 GLN A C 1
ATOM 699 O O . GLN A 1 86 ? -4.238 1.837 23.159 1.00 97.81 86 GLN A O 1
ATOM 704 N N . GLU A 1 87 ? -5.811 1.893 21.575 1.00 96.94 87 GLU A N 1
ATOM 705 C CA . GLU A 1 87 ? -6.925 2.073 22.510 1.00 96.94 87 GLU A CA 1
ATOM 706 C C . GLU A 1 87 ? -7.203 0.808 23.318 1.00 96.94 87 GLU A C 1
ATOM 708 O O . GLU A 1 87 ? -7.373 0.892 24.537 1.00 96.94 87 GLU A O 1
ATOM 713 N N . ASP A 1 88 ? -7.197 -0.347 22.654 1.00 96.44 88 ASP A N 1
ATOM 714 C CA . ASP A 1 88 ? -7.352 -1.649 23.294 1.00 96.44 88 ASP A CA 1
ATOM 715 C C . ASP A 1 88 ? -6.204 -1.928 24.270 1.00 96.44 88 ASP A C 1
ATOM 717 O O . ASP A 1 88 ? -6.459 -2.314 25.410 1.00 96.44 88 ASP A O 1
ATOM 721 N N . GLU A 1 89 ? -4.958 -1.643 23.883 1.00 96.56 89 GLU A N 1
ATOM 722 C CA . GLU A 1 89 ? -3.791 -1.759 24.761 1.00 96.56 89 GLU A CA 1
ATOM 723 C C . GLU A 1 89 ? -3.938 -0.875 26.011 1.00 96.56 89 GLU A C 1
ATOM 725 O O . GLU A 1 89 ? -3.798 -1.359 27.135 1.00 96.56 89 GLU A O 1
ATOM 730 N N . ARG A 1 90 ? -4.316 0.402 25.849 1.00 96.00 90 ARG A N 1
ATOM 731 C CA . ARG A 1 90 ? -4.574 1.316 26.979 1.00 96.00 90 ARG A CA 1
ATOM 732 C C . ARG A 1 90 ? -5.754 0.889 27.851 1.00 96.00 90 ARG A C 1
ATOM 734 O O . ARG A 1 90 ? -5.814 1.264 29.022 1.00 96.00 90 ARG A O 1
ATOM 741 N N . ARG A 1 91 ? -6.756 0.206 27.294 1.00 96.19 91 ARG A N 1
ATOM 742 C CA . ARG A 1 91 ? -7.871 -0.345 28.076 1.00 96.19 91 ARG A CA 1
ATOM 743 C C . ARG A 1 91 ? -7.378 -1.517 28.919 1.00 96.19 91 ARG A C 1
ATOM 745 O O . ARG A 1 91 ? -7.549 -1.474 30.130 1.00 96.19 91 ARG A O 1
ATOM 752 N N . LEU A 1 92 ? -6.694 -2.478 28.302 1.00 95.38 92 LEU A N 1
ATOM 753 C CA . LEU A 1 92 ? -6.156 -3.660 28.979 1.00 95.38 92 LEU A CA 1
ATOM 754 C C . LEU A 1 92 ? -5.155 -3.293 30.083 1.00 95.38 92 LEU A C 1
ATOM 756 O O . LEU A 1 92 ? -5.208 -3.860 31.167 1.00 95.38 92 LEU A O 1
ATOM 760 N N . GLN A 1 93 ? -4.302 -2.289 29.858 1.00 94.56 93 GLN A N 1
ATOM 761 C CA . GLN A 1 93 ? -3.374 -1.779 30.878 1.00 94.56 93 GLN A CA 1
ATOM 762 C C . GLN A 1 93 ? -4.068 -1.143 32.092 1.00 94.56 93 GLN A C 1
ATOM 764 O O . GLN A 1 93 ? -3.450 -1.039 33.142 1.00 94.56 93 GLN A O 1
ATOM 769 N N . ARG A 1 94 ? -5.315 -0.670 31.956 1.00 91.44 94 ARG A N 1
ATOM 770 C CA . ARG A 1 94 ? -6.100 -0.120 33.078 1.00 91.44 94 ARG A CA 1
ATOM 771 C C . ARG A 1 94 ? -6.892 -1.185 33.829 1.00 91.44 94 ARG A C 1
ATOM 773 O O . ARG A 1 94 ? -7.352 -0.917 34.934 1.00 91.44 94 ARG A O 1
ATOM 780 N N . GLU A 1 95 ? -7.122 -2.333 33.201 1.00 84.00 95 GLU A N 1
ATOM 781 C CA . GLU A 1 95 ? -7.855 -3.463 33.780 1.00 84.00 95 GLU A CA 1
ATOM 782 C C . GLU A 1 95 ? -6.946 -4.391 34.606 1.00 84.00 95 GLU A C 1
ATOM 784 O O . GLU A 1 95 ? -7.457 -5.226 35.352 1.00 84.00 95 GLU A O 1
ATOM 789 N N . HIS A 1 96 ? -5.624 -4.230 34.494 1.00 62.16 96 HIS A N 1
ATOM 790 C CA . HIS A 1 96 ? -4.589 -4.970 35.219 1.00 62.16 96 HIS A CA 1
ATOM 791 C C . HIS A 1 96 ? -3.905 -4.086 36.276 1.00 62.16 96 HIS A C 1
ATOM 793 O O . HIS A 1 96 ? -3.381 -4.656 37.263 1.00 62.16 96 HIS A O 1
#

Secondary structure (DSSP, 8-state):
-----------------S------HHHHHHHHHHHHHHHHHHHHHHHHHHHHHHHHHHT-TTTTT-TT--HHHHHHHHHHHHHHHHHHHHHHHHH-

Mean predicted aligned error: 12.96 Å

Organism: NCBI:txid317354

Solvent-accessible surface area (backbone atoms only — not comparable to full-atom values): 6067 Å² total; per-residue (Å²): 135,88,79,89,84,79,88,77,80,84,76,80,85,73,84,81,83,86,78,87,76,84,65,60,77,66,62,62,48,55,52,51,50,53,53,52,53,52,54,50,53,55,48,50,55,51,49,53,54,50,51,52,51,49,60,51,27,62,73,30,83,94,44,41,86,41,90,79,64,51,70,70,53,46,53,53,50,47,53,54,50,55,53,51,52,53,51,52,50,60,49,53,66,72,77,108

pLDDT: mean 83.31, std 20.99, range [36.5, 98.81]

InterPro domains:
  IPR002418 Transcription regulator Myc [PR00044] (26-42)
  IPR002418 Transcription regulator Myc [PR00044] (43-58)
  IPR002418 Transcription regulator Myc [PR00044] (68-81)
  IPR011598 Myc-type, basic helix-loop-helix (bHLH) domain [PF00010] (34-86)
  IPR011598 Myc-type, basic helix-loop-helix (bHLH) domain [PS50888] (33-85)
  IPR011598 Myc-type, basic helix-loop-helix (bHLH) domain [SM00353] (39-91)
  IPR036638 Helix-loop-helix 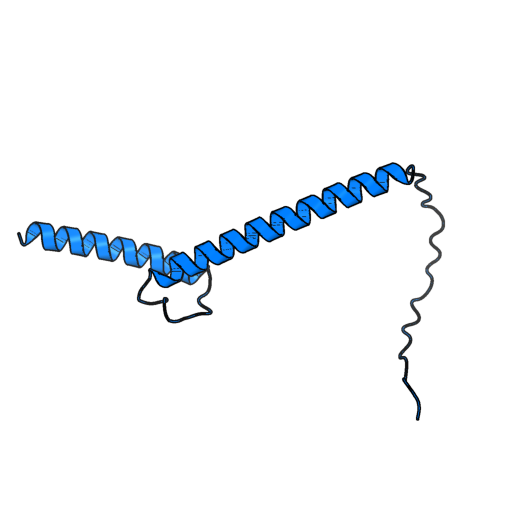DNA-binding domain superfamily [G3DSA:4.10.280.10] (34-96)
  IPR036638 Helix-loop-helix DNA-binding domain superfamily [SSF47459] (30-95)
  IPR050433 Myc family transcription factors [PTHR45851] (14-95)

Radius of gyration: 27.59 Å; Cα contacts (8 Å, |Δi|>4): 23; chains: 1; bounding box: 38×44×83 Å

Foldseek 3Di:
DDDDDDPDDPDDDDDPDDDPPPDPPVVVVVVVVVVVVVVVVVVVVVVVVVVVLLVLQCPQVVRNPPPPDDSVRSVVSSVVVVVVVVVVVVVVVVVD

Sequence (96 aa):
RAKLESSGRVLKQISNNNRRCSSPRSSDNEENDKRRTHNVLERQRRNELKLSFFALRDQIPEVANNEKAPKVVILKKATEYVISMQEDERRLQREH